Protein AF-A0A3C0T1I6-F1 (afdb_monomer_lite)

Sequence (121 aa):
MRKKDREYQHGGINLLQEIFERNFSDFVRVYEDDYADRYGKYRLERIQTIGEHFLACGNYLNGVVRIRCTNPECCHDCFRPFSCKGFYLCPSCSQKRTILMAEHLTEEVLLKLPHRQLKTT

Radius of gyration: 20.47 Å; chains: 1; bounding box: 43×37×60 Å

Structure (mmCIF, N/CA/C/O backbone):
data_AF-A0A3C0T1I6-F1
#
_entry.id   AF-A0A3C0T1I6-F1
#
loop_
_atom_site.group_PDB
_atom_site.id
_atom_site.type_symbol
_atom_site.label_atom_id
_atom_site.label_alt_id
_atom_site.label_comp_id
_atom_site.label_asym_id
_atom_site.label_entity_id
_atom_site.label_seq_id
_atom_site.pdbx_PDB_ins_code
_atom_site.Cartn_x
_atom_site.Cartn_y
_atom_site.Cartn_z
_atom_site.occupancy
_atom_site.B_iso_or_equiv
_atom_site.auth_seq_id
_atom_site.auth_comp_id
_atom_site.auth_asym_id
_atom_site.auth_atom_id
_atom_site.pdbx_PDB_model_num
ATOM 1 N N . MET A 1 1 ? 8.829 -16.508 -33.286 1.00 37.00 1 MET A N 1
ATOM 2 C CA . MET A 1 1 ? 8.046 -16.508 -32.027 1.00 37.00 1 MET A CA 1
ATOM 3 C C . MET A 1 1 ? 6.937 -15.470 -32.142 1.00 37.00 1 MET A C 1
ATOM 5 O O . MET A 1 1 ? 7.249 -14.306 -32.348 1.00 37.00 1 MET A O 1
ATOM 9 N N . ARG A 1 2 ? 5.660 -15.882 -32.093 1.00 35.59 2 ARG A N 1
ATOM 10 C CA . ARG A 1 2 ? 4.495 -14.979 -32.184 1.00 35.59 2 ARG A CA 1
ATOM 11 C C . ARG A 1 2 ? 4.548 -13.949 -31.047 1.00 35.59 2 ARG A C 1
ATOM 13 O O . ARG A 1 2 ? 4.380 -14.326 -29.888 1.00 35.59 2 ARG A O 1
ATOM 20 N N . LYS A 1 3 ? 4.779 -12.671 -31.368 1.00 45.03 3 LYS A N 1
ATOM 21 C CA . LYS A 1 3 ? 4.550 -11.560 -30.4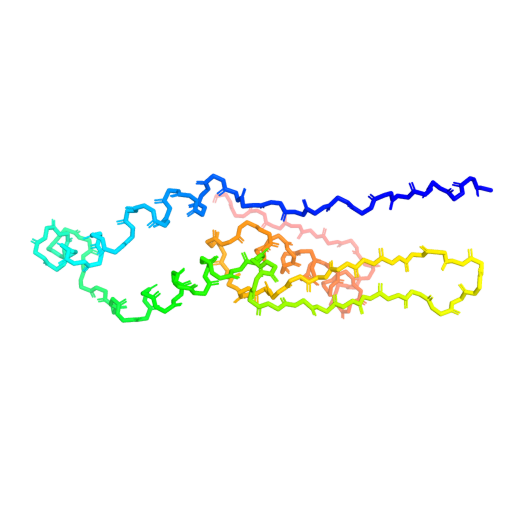36 1.00 45.03 3 LYS A CA 1
ATOM 22 C C . LYS A 1 3 ? 3.045 -11.514 -30.198 1.00 45.03 3 LYS A C 1
ATOM 24 O O . LYS A 1 3 ? 2.286 -11.135 -31.076 1.00 45.03 3 LYS A O 1
ATOM 29 N N . LYS A 1 4 ? 2.606 -12.046 -29.060 1.00 45.78 4 LYS A N 1
ATOM 30 C CA . LYS A 1 4 ? 1.220 -11.917 -28.620 1.00 45.78 4 LYS A CA 1
ATOM 31 C C . LYS A 1 4 ? 1.043 -10.432 -28.317 1.00 45.78 4 LYS A C 1
ATOM 33 O O . LYS A 1 4 ? 1.682 -9.955 -27.376 1.00 45.78 4 LYS A O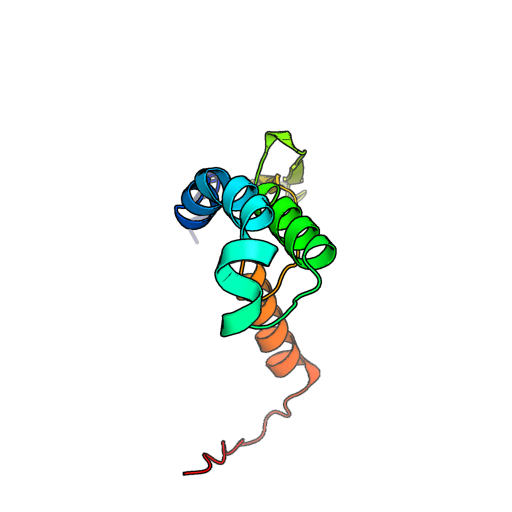 1
ATOM 38 N N . ASP A 1 5 ? 0.254 -9.727 -29.121 1.00 46.75 5 ASP A N 1
ATOM 39 C CA . ASP A 1 5 ? -0.244 -8.396 -28.784 1.00 46.75 5 ASP A CA 1
ATOM 40 C C . ASP A 1 5 ? -0.990 -8.532 -27.458 1.00 46.75 5 ASP A C 1
ATOM 42 O O . ASP A 1 5 ? -2.129 -8.991 -27.386 1.00 46.75 5 ASP A O 1
ATOM 46 N N . ARG A 1 6 ? -0.274 -8.292 -26.357 1.00 57.97 6 ARG A N 1
ATOM 47 C CA . ARG A 1 6 ? -0.858 -8.291 -25.024 1.00 57.97 6 ARG A CA 1
ATOM 48 C C . ARG A 1 6 ? -1.547 -6.954 -24.883 1.00 57.97 6 ARG A C 1
ATOM 50 O O . ARG A 1 6 ? -0.911 -5.970 -24.513 1.00 57.97 6 ARG A O 1
ATOM 57 N N . GLU A 1 7 ? -2.827 -6.950 -25.230 1.00 58.97 7 GLU A N 1
ATOM 58 C CA . GLU A 1 7 ? -3.738 -5.862 -24.920 1.00 58.97 7 GLU A CA 1
ATOM 59 C C . GLU A 1 7 ? -3.593 -5.505 -23.436 1.00 58.97 7 GLU A C 1
ATOM 61 O O . GLU A 1 7 ? -3.551 -6.371 -22.554 1.00 58.97 7 GLU A O 1
ATOM 66 N N . TYR A 1 8 ? -3.392 -4.219 -23.172 1.00 63.16 8 TYR A N 1
ATOM 67 C CA . TYR A 1 8 ? -3.120 -3.726 -21.835 1.00 63.16 8 TYR A CA 1
ATOM 68 C C . TYR A 1 8 ? -4.393 -3.826 -20.985 1.00 63.16 8 TYR A C 1
ATOM 70 O O . TYR A 1 8 ? -5.330 -3.047 -21.145 1.00 63.16 8 TYR A O 1
ATOM 78 N N . GLN A 1 9 ? -4.429 -4.794 -20.066 1.00 61.75 9 GLN A N 1
ATOM 79 C CA . GLN A 1 9 ? -5.492 -4.884 -19.070 1.00 61.75 9 GLN A CA 1
ATOM 80 C C . GLN A 1 9 ? -5.201 -3.934 -17.907 1.00 61.75 9 GLN A C 1
ATOM 82 O O . GLN A 1 9 ? -4.228 -4.095 -17.164 1.00 61.75 9 GLN A O 1
ATOM 87 N N . HIS A 1 10 ? -6.072 -2.942 -17.760 1.00 63.69 10 HIS A N 1
ATOM 88 C CA . HIS A 1 10 ? -6.086 -2.012 -16.642 1.00 63.69 10 HIS A CA 1
ATOM 89 C C . HIS A 1 10 ? -6.359 -2.797 -15.352 1.00 63.69 10 HIS A C 1
ATOM 91 O O . HIS A 1 10 ? -7.387 -3.462 -15.228 1.00 63.69 10 HIS A O 1
ATOM 97 N N . GLY A 1 11 ? -5.438 -2.736 -14.388 1.00 64.50 11 GLY A N 1
ATOM 98 C CA . GLY A 1 11 ? -5.704 -3.247 -13.042 1.00 64.50 11 GLY A CA 1
ATOM 99 C C . GLY A 1 11 ? -6.776 -2.385 -12.379 1.00 64.50 11 GLY A C 1
ATOM 100 O O . GLY A 1 11 ? -6.545 -1.191 -12.202 1.00 64.50 11 GLY A O 1
ATOM 101 N N . GLY A 1 12 ? -7.937 -2.969 -12.082 1.00 69.62 12 GLY A N 1
ATOM 102 C CA . GLY A 1 12 ? -9.050 -2.286 -11.421 1.00 69.62 12 GLY A CA 1
ATOM 103 C C . GLY A 1 12 ? -8.873 -2.166 -9.907 1.00 69.62 12 GLY A C 1
ATOM 104 O O . GLY A 1 12 ? -7.927 -2.708 -9.328 1.00 69.62 12 GLY A O 1
ATOM 105 N N . ILE A 1 13 ? -9.815 -1.461 -9.279 1.00 76.94 13 ILE A N 1
ATOM 106 C CA . ILE A 1 13 ? -9.965 -1.409 -7.820 1.00 76.94 13 ILE A CA 1
ATOM 107 C C . ILE A 1 13 ? -10.163 -2.839 -7.304 1.00 76.94 13 ILE A C 1
ATOM 109 O O . ILE A 1 13 ? -10.877 -3.635 -7.915 1.00 76.94 13 ILE A O 1
ATOM 113 N N . ASN A 1 14 ? -9.486 -3.190 -6.210 1.00 81.62 14 ASN A N 1
ATOM 114 C CA . ASN A 1 14 ? -9.654 -4.503 -5.586 1.00 81.62 14 ASN A CA 1
ATOM 115 C C . ASN A 1 14 ? -10.689 -4.458 -4.448 1.00 81.62 14 ASN A C 1
ATOM 117 O O . ASN A 1 14 ? -10.929 -3.412 -3.853 1.00 81.62 14 ASN A O 1
ATOM 121 N N . LEU A 1 15 ? -11.247 -5.620 -4.096 1.00 89.25 15 LEU A N 1
ATOM 122 C CA . LEU A 1 15 ? -12.248 -5.751 -3.027 1.00 89.25 15 LEU A CA 1
ATOM 123 C C . LEU A 1 15 ? -11.786 -5.152 -1.687 1.00 89.25 15 LEU A C 1
ATOM 125 O O . LEU A 1 15 ? -12.587 -4.588 -0.946 1.00 89.25 15 LEU A O 1
ATOM 129 N N . LEU A 1 16 ? -10.494 -5.260 -1.364 1.00 90.06 16 LEU A N 1
ATOM 130 C CA . LEU A 1 16 ? -9.959 -4.709 -0.121 1.00 90.06 16 LEU A CA 1
ATOM 131 C C . LEU A 1 16 ? -10.019 -3.178 -0.122 1.00 90.06 16 LEU A C 1
ATOM 133 O O . LEU A 1 16 ? -10.351 -2.599 0.905 1.00 90.06 16 LEU A O 1
ATOM 137 N N . GLN A 1 17 ? -9.742 -2.529 -1.255 1.00 90.50 17 GLN A N 1
ATOM 138 C CA . GLN A 1 17 ? -9.886 -1.080 -1.403 1.00 90.50 17 GLN A CA 1
ATOM 139 C C . GLN A 1 17 ? -11.342 -0.648 -1.236 1.00 90.50 17 GLN A C 1
ATOM 141 O O . GLN A 1 17 ? -11.578 0.313 -0.519 1.00 90.50 17 GLN A O 1
ATOM 146 N N . GLU A 1 18 ? -12.308 -1.386 -1.791 1.00 91.75 18 GLU A N 1
ATOM 147 C CA . GLU A 1 18 ? -13.735 -1.073 -1.607 1.00 91.75 18 GLU A CA 1
ATOM 148 C C . GLU A 1 18 ? -14.169 -1.172 -0.139 1.00 91.75 18 GLU A C 1
ATOM 150 O O . GLU A 1 18 ? -14.868 -0.298 0.374 1.00 91.75 18 GLU A O 1
ATOM 155 N N . ILE A 1 19 ? -13.751 -2.231 0.563 1.00 94.06 19 ILE A N 1
ATOM 156 C CA . ILE A 1 19 ? -14.041 -2.395 1.995 1.00 94.06 19 ILE A CA 1
ATOM 157 C C . ILE A 1 19 ? -13.395 -1.261 2.790 1.00 94.06 19 ILE A C 1
ATOM 159 O O . ILE A 1 19 ? -14.022 -0.693 3.684 1.00 94.06 19 ILE A O 1
ATOM 163 N N . PHE A 1 20 ? -12.150 -0.927 2.468 1.00 94.06 20 PHE A N 1
ATOM 164 C CA . PHE A 1 20 ? -11.403 0.104 3.170 1.00 94.06 20 PHE A CA 1
ATOM 165 C C . PHE A 1 20 ? -12.024 1.487 2.946 1.00 94.06 20 PHE A C 1
ATOM 167 O O . PHE A 1 20 ? -12.258 2.208 3.908 1.00 94.06 20 PHE A O 1
ATOM 174 N N . GLU A 1 21 ? -12.383 1.823 1.708 1.00 93.44 21 GLU A N 1
ATOM 175 C CA . GLU A 1 21 ? -13.016 3.096 1.347 1.00 93.44 21 GLU A CA 1
ATOM 176 C C . GLU A 1 21 ? -14.334 3.307 2.097 1.00 93.44 21 GLU A C 1
ATOM 178 O O . GLU A 1 21 ? -14.602 4.402 2.584 1.00 93.44 21 GLU A O 1
ATOM 183 N N . ARG A 1 22 ? -15.131 2.243 2.250 1.00 95.69 22 ARG A N 1
ATOM 184 C CA . ARG A 1 22 ? -16.439 2.314 2.914 1.00 95.69 22 ARG A CA 1
ATOM 185 C C . ARG A 1 22 ? -16.369 2.446 4.431 1.00 95.69 22 ARG A C 1
ATOM 187 O O . ARG A 1 22 ? -17.283 3.018 5.004 1.00 95.69 22 ARG A O 1
ATOM 194 N N . ASN A 1 23 ? -15.355 1.871 5.079 1.00 95.31 23 ASN A N 1
ATOM 195 C CA . ASN A 1 23 ? -15.375 1.675 6.536 1.00 95.31 23 ASN A CA 1
ATOM 196 C C . ASN A 1 23 ? -14.254 2.411 7.282 1.00 95.31 23 ASN A C 1
ATOM 198 O O . ASN A 1 23 ? -14.338 2.582 8.497 1.00 95.31 23 ASN A O 1
ATOM 202 N N . PHE A 1 24 ? -13.172 2.804 6.605 1.00 94.44 24 PHE A N 1
ATOM 203 C CA . PHE A 1 24 ? -11.957 3.241 7.294 1.00 94.44 24 PHE A CA 1
ATOM 204 C C . PHE A 1 24 ? -12.108 4.583 8.017 1.00 94.44 24 PHE A C 1
ATOM 206 O O . PHE A 1 24 ? -11.589 4.736 9.119 1.00 94.44 24 PHE A O 1
ATOM 213 N N . SER A 1 25 ? -12.838 5.537 7.438 1.00 93.31 25 SER A N 1
ATOM 214 C CA . SER A 1 25 ? -13.105 6.833 8.076 1.00 93.31 25 SER A CA 1
ATOM 215 C C . SER A 1 25 ? -13.876 6.673 9.387 1.00 93.31 25 SER A C 1
ATOM 217 O O . SER A 1 25 ? -13.498 7.252 10.406 1.00 93.31 25 SER A O 1
ATOM 219 N N . ASP A 1 26 ? -14.917 5.839 9.379 1.00 94.88 26 ASP A N 1
ATOM 220 C CA . ASP A 1 26 ? -15.697 5.526 10.573 1.00 94.88 26 ASP A CA 1
ATOM 221 C C . ASP A 1 26 ? -14.845 4.794 11.609 1.00 94.88 26 ASP A C 1
ATOM 223 O O . ASP A 1 26 ? -14.875 5.166 12.780 1.00 94.88 26 ASP A O 1
ATOM 227 N N . PHE A 1 27 ? -14.028 3.826 11.180 1.00 93.69 27 PHE A N 1
ATOM 228 C CA . PHE A 1 27 ? -13.082 3.130 12.052 1.00 93.69 27 PHE A CA 1
ATOM 229 C C . PHE A 1 27 ? -12.128 4.099 12.759 1.00 93.69 27 PHE A C 1
ATOM 231 O O . PHE A 1 27 ? -11.982 4.018 13.975 1.00 93.69 27 PHE A O 1
ATOM 238 N N . VAL A 1 28 ? -11.506 5.035 12.030 1.00 93.75 28 VAL A N 1
ATOM 239 C CA . VAL A 1 28 ? -10.590 6.026 12.622 1.00 93.75 28 VAL A CA 1
ATOM 240 C C . VAL A 1 28 ? -11.314 6.899 13.650 1.00 93.75 28 VAL A C 1
ATOM 242 O O . VAL A 1 28 ? -10.743 7.181 14.700 1.00 93.75 28 VAL A O 1
ATOM 245 N N . ARG A 1 29 ? -12.572 7.281 13.385 1.00 94.25 29 ARG A N 1
ATOM 246 C CA . ARG A 1 29 ? -13.374 8.108 14.299 1.00 94.25 29 ARG A CA 1
ATOM 247 C C . ARG A 1 29 ? -13.673 7.407 15.623 1.00 94.25 29 ARG A C 1
ATOM 249 O O . ARG A 1 29 ? -13.633 8.065 16.652 1.00 94.25 29 ARG A O 1
ATOM 256 N N . VAL A 1 30 ? -14.004 6.117 15.592 1.00 95.62 30 VAL A N 1
ATOM 257 C CA . VAL A 1 30 ? -14.451 5.380 16.792 1.00 95.62 30 VAL A CA 1
ATOM 258 C C . VAL A 1 30 ? -13.329 4.608 17.492 1.00 95.62 30 VAL A C 1
ATOM 260 O O . VAL A 1 30 ? -13.540 4.064 18.570 1.00 95.62 30 VAL A O 1
ATOM 263 N N . TYR A 1 31 ? -12.132 4.526 16.897 1.00 95.38 31 TYR A N 1
ATOM 264 C CA . TYR A 1 31 ? -11.060 3.661 17.396 1.00 95.38 31 TYR A CA 1
ATOM 265 C C . TYR A 1 31 ? -10.678 3.940 18.855 1.00 95.38 31 TYR A C 1
ATOM 267 O O . TYR A 1 31 ? -10.481 3.002 19.631 1.00 95.38 31 TYR A O 1
ATOM 275 N N . GLU A 1 32 ? -10.535 5.217 19.218 1.00 93.19 32 GLU A N 1
ATOM 276 C CA . GLU A 1 32 ? -10.085 5.595 20.560 1.00 93.19 32 GLU A CA 1
ATOM 277 C C . GLU A 1 32 ? -11.079 5.179 21.646 1.00 93.19 32 GLU A C 1
ATOM 279 O O . GLU A 1 32 ? -10.645 4.688 22.686 1.00 93.19 32 GLU A O 1
ATOM 284 N N . ASP A 1 33 ? -12.377 5.299 21.373 1.00 94.81 33 ASP A N 1
ATOM 285 C CA . ASP A 1 33 ? -13.437 5.000 22.337 1.00 94.81 33 ASP A CA 1
ATOM 286 C C . ASP A 1 33 ? -13.741 3.495 22.410 1.00 94.81 33 ASP A C 1
ATOM 288 O O . ASP A 1 33 ? -13.873 2.931 23.496 1.00 94.81 33 ASP A O 1
ATOM 292 N N . ASP A 1 34 ? -13.803 2.820 21.258 1.00 95.25 34 ASP A N 1
ATOM 293 C CA . ASP A 1 34 ? -14.335 1.454 21.175 1.00 95.25 34 ASP A CA 1
ATOM 294 C C . ASP A 1 34 ? -13.245 0.364 21.203 1.00 95.25 34 ASP A C 1
ATOM 296 O O . ASP A 1 34 ? -13.519 -0.794 21.538 1.00 95.25 34 ASP A O 1
ATOM 300 N N . TYR A 1 35 ? -12.001 0.691 20.823 1.00 94.94 35 TYR A N 1
ATOM 301 C CA . TYR A 1 35 ? -10.965 -0.315 20.536 1.00 94.94 35 TYR A CA 1
ATOM 302 C C . TYR A 1 35 ? -9.644 -0.101 21.281 1.00 94.94 35 TYR A C 1
ATOM 304 O O . TYR A 1 35 ? -8.925 -1.081 21.521 1.00 94.94 35 TYR A O 1
ATOM 312 N N . ALA A 1 36 ? -9.301 1.130 21.666 1.00 95.31 36 ALA A N 1
ATOM 313 C CA . ALA A 1 36 ? -7.988 1.433 22.237 1.00 95.31 36 ALA A CA 1
ATOM 314 C C . ALA A 1 36 ? -7.703 0.703 23.558 1.00 95.31 36 ALA A C 1
ATOM 316 O O . ALA A 1 36 ? -6.559 0.307 23.790 1.00 95.31 36 ALA A O 1
ATOM 317 N N . ASP A 1 37 ? -8.721 0.459 24.384 1.00 95.94 37 ASP A N 1
ATOM 318 C CA . ASP A 1 37 ? -8.563 -0.265 25.652 1.00 95.94 37 ASP A CA 1
ATOM 319 C C . ASP A 1 37 ? -8.224 -1.747 25.446 1.00 95.94 37 ASP A C 1
ATOM 321 O O . ASP A 1 37 ? -7.486 -2.341 26.233 1.00 95.94 37 ASP A O 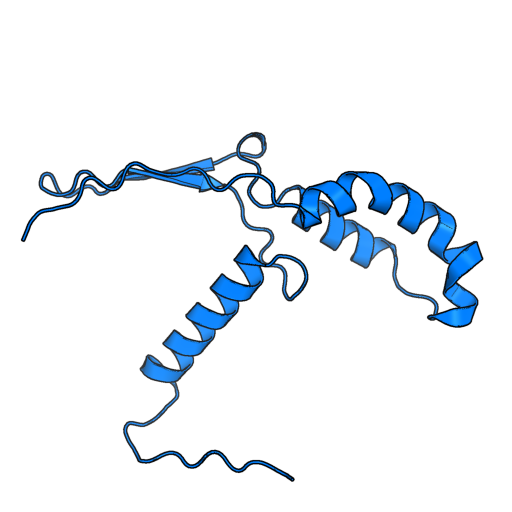1
ATOM 325 N N . ARG A 1 38 ? -8.720 -2.354 24.360 1.00 96.62 38 ARG A N 1
ATOM 326 C CA . ARG A 1 38 ? -8.512 -3.779 24.062 1.00 96.62 38 ARG A CA 1
ATOM 327 C C . ARG A 1 38 ? -7.274 -4.039 23.207 1.00 96.62 38 ARG A C 1
ATOM 329 O O . ARG A 1 38 ? -6.589 -5.037 23.421 1.00 96.62 38 ARG A O 1
ATOM 336 N N . TYR A 1 39 ? -7.017 -3.187 22.218 1.00 93.88 39 TYR A N 1
ATOM 337 C CA . TYR A 1 39 ? -5.973 -3.395 21.205 1.00 93.88 39 TYR A CA 1
ATOM 338 C C . TYR A 1 39 ? -4.766 -2.464 21.378 1.00 93.88 39 TYR A C 1
ATOM 340 O O . TYR A 1 39 ? -3.727 -2.665 20.747 1.00 93.88 39 TYR A O 1
ATOM 348 N N . GLY A 1 40 ? -4.870 -1.488 22.278 1.00 95.00 40 GLY A N 1
ATOM 349 C CA . GLY A 1 40 ? -3.835 -0.509 22.568 1.00 95.00 40 GLY A CA 1
ATOM 350 C C . GLY A 1 40 ? -4.018 0.801 21.805 1.00 95.00 40 GLY A C 1
ATOM 351 O O . GLY A 1 40 ? -4.657 0.883 20.751 1.00 95.00 40 GLY A O 1
ATOM 352 N N . LYS A 1 41 ? -3.401 1.852 22.349 1.00 92.88 41 LYS A N 1
ATOM 353 C CA . LYS A 1 41 ? -3.373 3.189 21.752 1.00 92.88 41 LYS A CA 1
ATOM 354 C C . LYS A 1 41 ? -2.341 3.233 20.629 1.00 92.88 41 LYS A C 1
ATOM 356 O O . LYS A 1 41 ? -1.138 3.333 20.874 1.00 92.88 41 LYS A O 1
ATOM 361 N N . TYR A 1 42 ? -2.811 3.144 19.389 1.00 91.12 42 TYR A N 1
ATOM 362 C CA . TYR A 1 42 ? -1.969 3.326 18.212 1.00 91.12 42 TYR A CA 1
ATOM 363 C C . TYR A 1 42 ? -1.871 4.797 17.806 1.00 91.12 42 TYR A C 1
ATOM 365 O O . TYR A 1 42 ? -2.728 5.616 18.118 1.00 91.12 42 TYR A O 1
ATOM 373 N N . ARG A 1 43 ? -0.826 5.127 17.039 1.00 92.38 43 ARG A N 1
ATOM 374 C CA . ARG A 1 43 ? -0.726 6.423 16.356 1.00 92.38 43 ARG A CA 1
ATOM 375 C C . ARG A 1 43 ? -1.654 6.436 15.140 1.00 92.38 43 ARG A C 1
ATOM 377 O O . ARG A 1 43 ? -1.217 6.093 14.040 1.00 92.38 43 ARG A O 1
ATOM 384 N N . LEU A 1 44 ? -2.918 6.805 15.357 1.00 90.94 44 LEU A N 1
ATOM 385 C CA . LEU A 1 44 ? -3.964 6.805 14.328 1.00 90.94 44 LEU A CA 1
ATOM 386 C C . LEU A 1 44 ? -3.631 7.691 13.131 1.00 90.94 44 LEU A C 1
ATOM 388 O O . LEU A 1 44 ? -3.837 7.253 12.009 1.00 90.94 44 LEU A O 1
ATOM 392 N N . GLU A 1 45 ? -3.021 8.856 13.344 1.00 91.75 45 GLU A N 1
ATOM 393 C CA . GLU A 1 45 ? -2.590 9.757 12.264 1.00 91.75 45 GLU A CA 1
ATOM 394 C C . GLU A 1 45 ? -1.686 9.043 11.242 1.00 91.75 45 GLU A C 1
ATOM 396 O O . GLU A 1 45 ? -1.931 9.083 10.038 1.00 91.75 45 GLU A O 1
ATOM 401 N N . ARG A 1 46 ? -0.711 8.252 11.707 1.00 92.00 46 ARG A N 1
ATOM 402 C CA . ARG A 1 46 ? 0.138 7.449 10.815 1.00 92.00 46 ARG A CA 1
ATOM 403 C C . ARG A 1 46 ? -0.644 6.351 10.087 1.00 92.00 46 ARG A C 1
ATOM 405 O O . ARG A 1 46 ? -0.353 6.070 8.924 1.00 92.00 46 ARG A O 1
ATOM 412 N N . ILE A 1 47 ? -1.575 5.688 10.772 1.00 91.62 47 ILE A N 1
ATOM 413 C CA . ILE A 1 47 ? -2.405 4.628 10.178 1.00 91.62 47 ILE A CA 1
ATOM 414 C C . ILE A 1 47 ? -3.313 5.226 9.102 1.00 91.62 47 ILE A C 1
ATOM 416 O O . ILE A 1 47 ? -3.412 4.661 8.013 1.00 91.62 47 ILE A O 1
ATOM 420 N N . GLN A 1 48 ? -3.898 6.391 9.378 1.00 93.31 48 GLN A N 1
ATOM 421 C CA . GLN A 1 48 ? -4.738 7.139 8.460 1.00 93.31 48 GLN A CA 1
ATOM 422 C C . GLN A 1 48 ? -3.984 7.491 7.179 1.00 93.31 48 GLN A C 1
ATOM 424 O O . GLN A 1 48 ? -4.418 7.094 6.100 1.00 93.31 48 GLN A O 1
ATOM 429 N N . THR A 1 49 ? -2.800 8.096 7.293 1.00 93.12 49 THR A N 1
ATOM 430 C CA . THR A 1 49 ? -1.951 8.429 6.138 1.00 93.12 49 THR A CA 1
ATOM 431 C C . THR A 1 49 ? -1.627 7.198 5.284 1.00 93.12 49 THR A C 1
ATOM 433 O O . THR A 1 49 ? -1.693 7.235 4.055 1.00 93.12 49 THR A O 1
ATOM 436 N N . ILE A 1 50 ? -1.305 6.059 5.910 1.00 92.25 50 ILE A N 1
ATOM 437 C CA . ILE A 1 50 ? -1.048 4.804 5.179 1.00 92.25 50 ILE A CA 1
ATOM 438 C C . ILE A 1 50 ? -2.315 4.310 4.466 1.00 92.25 50 ILE A C 1
ATOM 440 O O . ILE A 1 50 ? -2.230 3.844 3.326 1.00 92.25 50 ILE A O 1
ATOM 444 N N . GLY A 1 51 ? -3.471 4.413 5.121 1.00 92.38 51 GLY A N 1
ATOM 445 C CA . GLY A 1 51 ? -4.770 4.062 4.557 1.00 92.38 51 GLY A CA 1
ATOM 446 C C . GLY A 1 51 ? -5.138 4.915 3.342 1.00 92.38 51 GLY A C 1
ATOM 447 O O . GLY A 1 51 ? -5.495 4.378 2.296 1.00 92.38 51 GLY A O 1
ATOM 448 N N . GLU A 1 52 ? -4.950 6.228 3.430 1.00 92.19 52 GLU A N 1
ATOM 449 C CA . GLU A 1 52 ? -5.174 7.170 2.327 1.00 92.19 52 GLU A CA 1
ATOM 450 C C . GLU A 1 52 ? -4.256 6.872 1.132 1.00 92.19 52 GLU A C 1
ATOM 452 O O . GLU A 1 52 ? -4.710 6.801 -0.013 1.00 92.19 52 GLU A O 1
ATOM 457 N N . HIS A 1 53 ? -2.973 6.585 1.378 1.00 92.38 53 HIS A N 1
ATOM 458 C CA . HIS A 1 53 ? -2.064 6.144 0.318 1.00 92.38 53 HIS A CA 1
ATOM 459 C C . HIS A 1 53 ? -2.501 4.823 -0.323 1.00 92.38 53 HIS A C 1
ATOM 461 O O . HIS A 1 53 ? -2.337 4.642 -1.532 1.00 92.38 53 HIS A O 1
ATOM 467 N N . PHE A 1 54 ? -3.033 3.885 0.462 1.00 92.62 54 PHE A N 1
ATOM 468 C CA . PHE A 1 54 ? -3.558 2.624 -0.056 1.00 92.62 54 PHE A CA 1
ATOM 469 C C . PHE A 1 54 ? -4.790 2.832 -0.949 1.00 92.62 54 PHE A C 1
ATOM 471 O O . PHE A 1 54 ? -4.846 2.236 -2.029 1.00 92.62 54 PHE A O 1
ATOM 478 N N . LEU A 1 55 ? -5.716 3.711 -0.556 1.00 91.75 55 LEU A N 1
ATOM 479 C CA . LEU A 1 55 ? -6.881 4.084 -1.367 1.00 91.75 55 LEU A CA 1
ATOM 480 C C . LEU A 1 55 ? -6.480 4.798 -2.665 1.00 91.75 55 LEU A C 1
ATOM 482 O O . LEU A 1 55 ? -7.042 4.533 -3.724 1.00 91.75 55 LEU A O 1
ATOM 486 N N . ALA A 1 56 ? -5.445 5.638 -2.620 1.00 90.75 56 ALA A N 1
ATOM 487 C CA . ALA A 1 56 ? -4.919 6.306 -3.809 1.00 90.75 56 ALA A CA 1
ATOM 488 C C . ALA A 1 56 ? -4.139 5.368 -4.756 1.00 90.75 56 ALA A C 1
ATOM 490 O O . ALA A 1 56 ? -3.901 5.717 -5.916 1.00 90.75 56 ALA A O 1
ATOM 491 N N . CYS A 1 57 ? -3.711 4.193 -4.282 1.00 91.25 57 CYS A N 1
ATOM 492 C CA . CYS A 1 57 ? -2.885 3.261 -5.043 1.00 91.25 57 CYS A CA 1
ATOM 493 C C . CYS A 1 57 ? -3.649 2.668 -6.229 1.00 91.25 57 CYS A C 1
ATOM 495 O O . CYS A 1 57 ? -4.716 2.085 -6.064 1.00 91.25 57 CYS A O 1
ATOM 497 N N . GLY A 1 58 ? -3.058 2.713 -7.422 1.00 88.69 58 GLY A N 1
ATOM 498 C CA . GLY A 1 58 ? -3.683 2.123 -8.605 1.00 88.69 58 GLY A CA 1
ATOM 499 C C . GLY A 1 58 ? -4.817 2.955 -9.210 1.00 88.69 58 GLY A C 1
ATOM 500 O O . GLY A 1 58 ? -5.351 2.561 -10.241 1.00 88.69 58 GLY A O 1
ATOM 501 N N . ASN A 1 59 ? -5.158 4.108 -8.626 1.00 88.06 59 ASN A N 1
ATOM 502 C CA . ASN A 1 59 ? -6.179 4.998 -9.164 1.00 88.06 59 ASN A CA 1
ATOM 503 C C . ASN A 1 59 ? -5.615 5.815 -10.342 1.00 88.06 59 ASN A C 1
ATOM 505 O O . ASN A 1 59 ? -4.690 6.609 -10.176 1.00 88.06 59 ASN A O 1
ATOM 509 N N . TYR A 1 60 ? -6.190 5.629 -11.532 1.00 87.25 60 TYR A N 1
ATOM 510 C CA . TYR A 1 60 ? -5.765 6.301 -12.767 1.00 87.25 60 TYR A CA 1
ATOM 511 C C . TYR A 1 60 ? -6.120 7.794 -12.778 1.00 87.25 60 TYR A C 1
ATOM 513 O O . TYR A 1 60 ? -5.464 8.566 -13.477 1.00 87.25 60 TYR A O 1
ATOM 521 N N . LEU A 1 61 ? -7.112 8.218 -11.987 1.00 87.81 61 LEU A N 1
ATOM 522 C CA . LEU A 1 61 ? -7.504 9.625 -11.864 1.00 87.81 61 LEU A CA 1
ATOM 523 C C . LEU A 1 61 ? -6.459 10.452 -11.107 1.00 87.81 61 LEU A C 1
ATOM 525 O O . LEU A 1 61 ? -6.333 11.647 -11.347 1.00 87.81 61 LEU A O 1
ATOM 529 N N . ASN A 1 62 ? -5.656 9.808 -10.257 1.00 87.62 62 ASN A N 1
ATOM 530 C CA . ASN A 1 62 ? -4.582 10.461 -9.504 1.00 87.62 62 ASN A CA 1
ATOM 531 C C . ASN A 1 62 ? -3.309 10.679 -10.338 1.00 87.62 62 ASN A C 1
ATOM 533 O O . ASN A 1 62 ? -2.293 11.132 -9.814 1.00 87.62 62 ASN A O 1
ATOM 537 N N . GLY A 1 63 ? -3.351 10.351 -11.631 1.00 88.06 63 GLY A N 1
ATOM 538 C CA . GLY A 1 63 ? -2.243 10.492 -12.563 1.00 88.06 63 GLY A CA 1
ATOM 539 C C . GLY A 1 63 ? -1.611 9.158 -12.946 1.00 88.06 63 GLY A C 1
ATOM 540 O O . GLY A 1 63 ? -1.627 8.168 -12.209 1.00 88.06 63 GLY A O 1
ATOM 541 N N . VAL A 1 64 ? -1.047 9.143 -14.151 1.00 91.38 64 VAL A N 1
ATOM 542 C CA . VAL A 1 64 ? -0.460 7.956 -14.767 1.00 91.38 64 VAL A CA 1
ATOM 543 C C . VAL A 1 64 ? 0.805 8.312 -15.526 1.00 91.38 64 VAL A C 1
ATOM 545 O O . VAL A 1 64 ? 0.923 9.385 -16.114 1.00 91.38 64 VAL A O 1
ATOM 548 N N . VAL A 1 65 ? 1.735 7.365 -15.564 1.00 91.94 65 VAL A N 1
ATOM 549 C CA . VAL A 1 65 ? 2.870 7.400 -16.482 1.00 91.94 65 VAL A CA 1
ATOM 550 C C . VAL A 1 65 ? 2.561 6.487 -17.654 1.00 91.94 65 VAL A C 1
ATOM 552 O O . VAL A 1 65 ? 2.186 5.328 -17.472 1.00 91.94 65 VAL A O 1
ATOM 555 N N . ARG A 1 66 ? 2.741 6.997 -18.869 1.00 91.75 66 ARG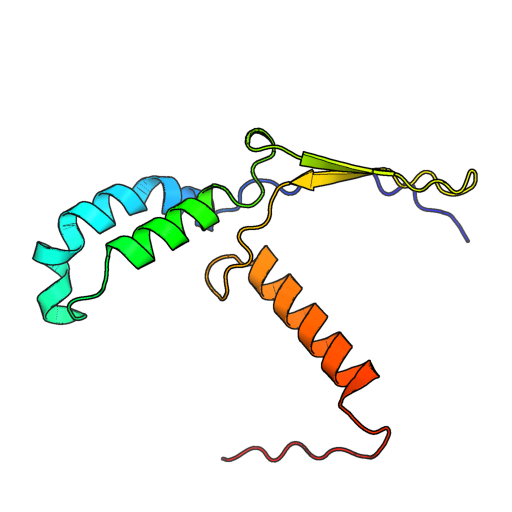 A N 1
ATOM 556 C CA . ARG A 1 66 ? 2.727 6.178 -20.077 1.00 91.75 66 ARG A CA 1
ATOM 557 C C . ARG A 1 66 ? 4.131 5.659 -20.352 1.00 91.75 66 ARG A C 1
ATOM 559 O O . ARG A 1 66 ? 5.071 6.441 -20.462 1.00 91.75 66 ARG A O 1
ATOM 566 N N . ILE A 1 67 ? 4.258 4.350 -20.505 1.00 91.50 67 ILE A N 1
ATOM 567 C CA . ILE A 1 67 ? 5.510 3.673 -20.825 1.00 91.50 67 ILE A CA 1
ATOM 568 C C . ILE A 1 67 ? 5.347 3.055 -22.207 1.00 91.50 67 ILE A C 1
ATOM 570 O O . ILE A 1 67 ? 4.550 2.136 -22.393 1.00 91.50 67 ILE A O 1
ATOM 574 N N . ARG A 1 68 ? 6.124 3.555 -23.166 1.00 91.06 68 ARG A N 1
ATOM 575 C CA . ARG A 1 68 ? 6.136 3.084 -24.550 1.00 91.06 68 ARG A CA 1
ATOM 576 C C . ARG A 1 68 ? 7.534 2.608 -24.918 1.00 91.06 68 ARG A C 1
ATOM 578 O O . ARG A 1 68 ? 8.511 3.315 -24.680 1.00 91.06 68 ARG A O 1
ATOM 585 N N . CYS A 1 69 ? 7.626 1.422 -25.512 1.00 91.69 69 CYS A N 1
ATOM 586 C CA . CYS A 1 69 ? 8.879 0.941 -26.078 1.00 91.69 69 CYS A CA 1
ATOM 587 C C . CYS A 1 69 ? 9.238 1.754 -27.331 1.00 91.69 69 CYS A C 1
ATOM 589 O O . CYS A 1 69 ? 8.383 2.007 -28.175 1.00 91.69 69 CYS A O 1
ATOM 591 N N . THR A 1 70 ? 10.499 2.167 -27.450 1.00 91.38 70 THR A N 1
ATOM 592 C CA . THR A 1 70 ? 11.002 2.941 -28.598 1.00 91.38 70 THR A CA 1
ATOM 593 C C . THR A 1 70 ? 11.448 2.067 -29.768 1.00 91.38 70 THR A C 1
ATOM 595 O O . THR A 1 70 ? 11.659 2.580 -30.862 1.00 91.38 70 THR A O 1
ATOM 598 N N . ASN A 1 71 ? 11.603 0.756 -29.557 1.00 93.25 71 ASN A N 1
ATOM 599 C CA . ASN A 1 71 ? 11.977 -0.176 -30.614 1.00 93.25 71 ASN A CA 1
ATOM 600 C C . ASN A 1 71 ? 10.822 -0.296 -31.634 1.00 93.25 71 ASN A C 1
ATOM 602 O O . ASN A 1 71 ? 9.738 -0.713 -31.226 1.00 93.25 71 ASN A O 1
ATOM 606 N N . PRO A 1 72 ? 11.038 -0.010 -32.935 1.00 85.06 72 PRO A N 1
ATOM 607 C CA . PRO A 1 72 ? 9.997 -0.079 -33.969 1.00 85.06 72 PRO A CA 1
ATOM 608 C C . PRO A 1 72 ? 9.320 -1.449 -34.075 1.00 85.06 72 PRO A C 1
ATOM 610 O O . PRO A 1 72 ? 8.136 -1.547 -34.373 1.00 85.06 72 PRO A O 1
ATOM 613 N N . GLU A 1 73 ? 10.063 -2.512 -33.766 1.00 90.75 73 GLU A N 1
ATOM 614 C CA . GLU A 1 73 ? 9.56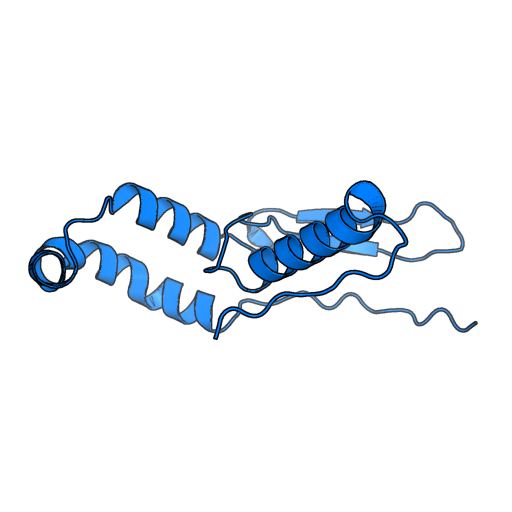6 -3.886 -33.777 1.00 90.75 73 GLU A CA 1
ATOM 615 C C . GLU A 1 73 ? 8.726 -4.221 -32.530 1.00 90.75 73 GLU A C 1
ATOM 617 O O . GLU A 1 73 ? 8.112 -5.287 -32.450 1.00 90.75 73 GLU A O 1
ATOM 622 N N . CYS A 1 74 ? 8.739 -3.374 -31.499 1.00 83.56 74 CYS A N 1
ATOM 623 C CA . CYS A 1 74 ? 8.086 -3.612 -30.217 1.00 83.56 74 CYS A CA 1
ATOM 624 C C . CYS A 1 74 ? 6.956 -2.604 -29.990 1.00 83.56 74 CYS A C 1
ATOM 626 O O . CYS A 1 74 ? 7.179 -1.478 -29.560 1.00 83.56 74 CYS A O 1
ATOM 628 N N . CYS A 1 75 ? 5.714 -3.038 -30.178 1.00 81.50 75 CYS A N 1
ATOM 629 C CA . CYS A 1 75 ? 4.535 -2.200 -29.953 1.00 81.50 75 CYS A CA 1
ATOM 630 C C . CYS A 1 75 ? 4.060 -2.192 -28.487 1.00 81.50 75 CYS A C 1
ATOM 632 O O . CYS A 1 75 ? 2.869 -2.044 -28.224 1.00 81.50 75 CYS A O 1
ATOM 634 N N . HIS A 1 76 ? 4.955 -2.385 -27.510 1.00 86.44 76 HIS A N 1
ATOM 635 C CA . HIS A 1 76 ? 4.545 -2.385 -26.106 1.00 86.44 76 HIS A CA 1
ATOM 636 C C . HIS A 1 76 ? 4.265 -0.958 -25.619 1.00 86.44 76 HIS A C 1
ATOM 638 O O . HIS A 1 76 ? 5.163 -0.114 -25.588 1.00 86.44 76 HIS A O 1
ATOM 644 N N . ASP A 1 77 ? 3.021 -0.713 -25.216 1.00 89.62 77 ASP A N 1
ATOM 645 C CA . ASP A 1 77 ? 2.530 0.554 -24.676 1.00 89.62 77 ASP A CA 1
ATOM 646 C C . ASP A 1 77 ? 1.664 0.226 -23.456 1.00 89.62 77 ASP A C 1
ATOM 648 O O . ASP A 1 77 ? 0.759 -0.608 -23.532 1.00 89.62 77 ASP A O 1
ATOM 652 N N . CYS A 1 78 ? 1.976 0.813 -22.305 1.00 87.69 78 CYS A N 1
ATOM 653 C CA . CYS A 1 78 ? 1.202 0.597 -21.093 1.00 87.69 78 CYS A CA 1
ATOM 654 C C . CYS A 1 78 ? 1.110 1.865 -20.254 1.00 87.69 78 CYS A C 1
ATOM 656 O O . CYS A 1 78 ? 2.047 2.661 -20.179 1.00 87.69 78 CYS A O 1
ATOM 658 N N . PHE A 1 79 ? -0.018 2.026 -19.573 1.00 88.75 79 PHE A N 1
ATOM 659 C CA . PHE A 1 79 ? -0.160 3.038 -18.538 1.00 88.75 79 PHE A CA 1
ATOM 660 C C . PHE A 1 79 ? 0.217 2.441 -17.186 1.00 88.75 79 PHE A C 1
ATOM 662 O O . PHE A 1 79 ? 0.038 1.248 -16.928 1.00 88.75 79 PHE A O 1
ATOM 669 N N . ARG A 1 80 ? 0.772 3.250 -16.295 1.00 87.81 80 ARG A N 1
ATOM 670 C CA . ARG A 1 80 ? 1.051 2.838 -14.924 1.00 87.81 80 ARG A CA 1
ATOM 671 C C . ARG A 1 80 ? 0.592 3.920 -13.954 1.00 87.81 80 ARG A C 1
ATOM 673 O O . ARG A 1 80 ? 1.140 5.020 -14.000 1.00 87.81 80 ARG A O 1
ATOM 680 N N . PRO A 1 81 ? -0.399 3.621 -13.096 1.00 90.31 81 PRO A N 1
ATOM 681 C CA . PRO A 1 81 ? -0.802 4.528 -12.031 1.00 90.31 81 PRO A CA 1
ATOM 682 C C . PRO A 1 81 ? 0.244 4.558 -10.912 1.00 90.31 81 PRO A C 1
ATOM 684 O O . PRO A 1 81 ? 1.151 3.717 -10.846 1.00 90.31 81 PRO A O 1
ATOM 687 N N . PHE A 1 82 ? 0.090 5.516 -10.001 1.00 88.88 82 PHE A N 1
ATOM 688 C CA . PHE A 1 82 ? 0.920 5.603 -8.805 1.00 88.88 82 PHE A CA 1
ATOM 689 C C . PHE A 1 82 ? 0.761 4.379 -7.892 1.00 88.88 82 PHE A C 1
ATOM 691 O O . PHE A 1 82 ? -0.317 3.804 -7.732 1.00 88.88 82 PHE A O 1
ATOM 698 N N . SER A 1 83 ? 1.872 3.995 -7.263 1.00 89.62 83 SER A N 1
ATOM 699 C CA . SER A 1 83 ? 1.935 2.916 -6.277 1.00 89.62 83 SER A CA 1
ATOM 700 C C . SER A 1 83 ? 2.109 3.494 -4.877 1.00 89.62 83 SER A C 1
ATOM 702 O O . SER A 1 83 ? 3.002 4.322 -4.690 1.00 89.62 83 SER A O 1
ATOM 704 N N . CYS A 1 84 ? 1.380 2.990 -3.879 1.00 91.12 84 CYS A N 1
ATOM 705 C CA . CYS A 1 84 ? 1.549 3.426 -2.487 1.00 91.12 84 CYS A CA 1
ATOM 706 C C . CYS A 1 84 ? 2.898 3.030 -1.872 1.00 91.12 84 CYS A C 1
ATOM 708 O O . CYS A 1 84 ? 3.270 3.556 -0.830 1.00 91.12 84 CYS A O 1
ATOM 710 N N . LYS A 1 85 ? 3.625 2.076 -2.481 1.00 88.50 85 LYS A N 1
ATOM 711 C CA . LYS A 1 85 ? 4.896 1.511 -1.973 1.00 88.50 85 LYS A CA 1
ATOM 712 C C . LYS A 1 85 ? 4.792 0.898 -0.561 1.00 88.50 85 LYS A C 1
ATOM 714 O O . LYS A 1 85 ? 5.821 0.549 0.029 1.00 88.50 85 LYS A O 1
ATOM 719 N N . GLY A 1 86 ? 3.567 0.738 -0.057 1.00 84.88 86 GLY A N 1
ATOM 720 C CA . GLY A 1 86 ? 3.252 0.168 1.245 1.00 84.88 86 GLY A CA 1
ATOM 721 C C . GLY A 1 86 ? 3.565 -1.323 1.321 1.00 84.88 86 GLY A C 1
ATOM 722 O O . GLY A 1 86 ? 3.701 -2.005 0.301 1.00 84.88 86 GLY A O 1
ATOM 723 N N . PHE A 1 87 ? 3.689 -1.817 2.548 1.00 82.56 87 PHE A N 1
ATOM 724 C CA . PHE A 1 87 ? 4.007 -3.207 2.849 1.00 82.56 87 PHE A CA 1
ATOM 725 C C . PHE A 1 87 ? 2.810 -3.886 3.520 1.00 82.56 87 PHE A C 1
ATOM 727 O O . PHE A 1 87 ? 2.124 -3.249 4.318 1.00 82.56 87 PHE A O 1
ATOM 734 N N . TYR A 1 88 ? 2.555 -5.150 3.172 1.00 84.81 88 TYR A N 1
ATOM 735 C CA . TYR A 1 88 ? 1.458 -6.007 3.649 1.00 84.81 88 TYR A CA 1
ATOM 736 C C . TYR A 1 88 ? 0.020 -5.581 3.319 1.00 84.81 88 TYR A C 1
ATOM 738 O O . TYR A 1 88 ? -0.747 -6.428 2.876 1.00 84.81 88 TYR A O 1
ATOM 746 N N . LEU A 1 89 ? -0.359 -4.308 3.483 1.00 88.25 89 LEU A N 1
ATOM 747 C CA . LEU A 1 89 ? -1.746 -3.867 3.271 1.00 88.25 89 LEU A CA 1
ATOM 748 C C . LEU A 1 89 ? -2.161 -3.918 1.795 1.00 88.25 89 LEU A C 1
ATOM 750 O O . LEU A 1 89 ? -3.221 -4.427 1.460 1.00 88.25 89 LEU A O 1
ATOM 754 N N . CYS A 1 90 ? -1.322 -3.386 0.903 1.00 90.56 90 CYS A N 1
ATOM 755 C CA . CYS A 1 90 ? -1.597 -3.377 -0.531 1.00 90.56 90 CYS A CA 1
ATOM 756 C C . CYS A 1 90 ? -1.076 -4.669 -1.176 1.00 90.56 90 CYS A C 1
ATOM 758 O O . CYS A 1 90 ? 0.150 -4.819 -1.266 1.00 90.56 90 CYS A O 1
ATOM 760 N N . PRO A 1 91 ? -1.943 -5.558 -1.703 1.00 88.06 91 PRO A N 1
ATOM 761 C CA . PRO A 1 91 ? -1.501 -6.831 -2.271 1.00 88.06 91 PRO A CA 1
ATOM 762 C C . PRO A 1 91 ? -0.518 -6.634 -3.430 1.00 88.06 91 PRO A C 1
ATOM 764 O O . PRO A 1 91 ? 0.554 -7.235 -3.449 1.00 88.06 91 PRO A O 1
ATOM 767 N N . SER A 1 92 ? -0.823 -5.706 -4.341 1.00 87.12 92 SER A N 1
ATOM 768 C CA . SER A 1 92 ? -0.007 -5.430 -5.528 1.00 87.12 92 SER A CA 1
ATOM 769 C C . SER A 1 92 ? 1.373 -4.864 -5.180 1.00 87.12 92 SER A C 1
ATOM 771 O O . SER A 1 92 ? 2.388 -5.306 -5.721 1.00 87.12 92 SER A O 1
ATOM 773 N N . CYS A 1 93 ? 1.440 -3.886 -4.268 1.00 90.75 93 CYS A N 1
ATOM 774 C CA . CYS A 1 93 ? 2.719 -3.292 -3.867 1.00 90.75 93 CYS A CA 1
ATOM 775 C C . CYS A 1 93 ? 3.551 -4.252 -3.014 1.00 90.75 93 CYS A C 1
ATOM 777 O O . CYS A 1 93 ? 4.768 -4.319 -3.196 1.00 90.75 93 CYS A O 1
ATOM 779 N N . SER A 1 94 ? 2.904 -5.016 -2.128 1.00 90.94 94 SER A N 1
ATOM 780 C CA . SER A 1 94 ? 3.577 -6.027 -1.315 1.00 90.94 94 SER A CA 1
ATOM 781 C C . SER A 1 94 ? 4.166 -7.122 -2.202 1.00 90.94 94 SER A C 1
ATOM 783 O O . SER A 1 94 ? 5.352 -7.417 -2.089 1.00 90.94 94 SER A O 1
ATOM 785 N N . GLN A 1 95 ? 3.392 -7.642 -3.161 1.00 90.12 95 GLN A N 1
ATOM 786 C CA . GLN A 1 95 ? 3.868 -8.644 -4.117 1.00 90.12 95 GLN A CA 1
ATOM 787 C C . GLN A 1 95 ? 5.030 -8.117 -4.964 1.00 90.12 95 GLN A C 1
ATOM 789 O O . GLN A 1 95 ? 6.046 -8.799 -5.094 1.00 90.12 95 GLN A O 1
ATOM 794 N N . LYS A 1 96 ? 4.928 -6.887 -5.495 1.00 91.12 96 LYS A N 1
ATOM 795 C CA . LYS A 1 96 ? 6.028 -6.257 -6.245 1.00 91.12 96 LYS A CA 1
ATOM 796 C C . LYS A 1 96 ? 7.303 -6.191 -5.406 1.00 91.12 96 LYS A C 1
ATOM 798 O O . LYS A 1 96 ? 8.370 -6.535 -5.900 1.00 91.12 96 LYS A O 1
ATOM 803 N N . ARG A 1 97 ? 7.203 -5.762 -4.145 1.00 92.19 97 ARG A N 1
ATOM 804 C CA . ARG A 1 97 ? 8.354 -5.682 -3.237 1.00 92.19 97 ARG A CA 1
ATOM 805 C C . ARG A 1 97 ? 8.963 -7.062 -2.978 1.00 92.19 97 ARG A C 1
ATOM 807 O O . ARG A 1 97 ? 10.181 -7.178 -3.019 1.00 92.19 97 ARG A O 1
ATOM 814 N N . THR A 1 98 ? 8.145 -8.090 -2.751 1.00 93.38 98 THR A N 1
ATOM 815 C CA . THR A 1 98 ? 8.625 -9.468 -2.559 1.00 93.38 98 THR A CA 1
ATOM 816 C C . THR A 1 98 ? 9.376 -9.983 -3.784 1.00 93.38 98 THR A C 1
ATOM 818 O O . THR A 1 98 ? 10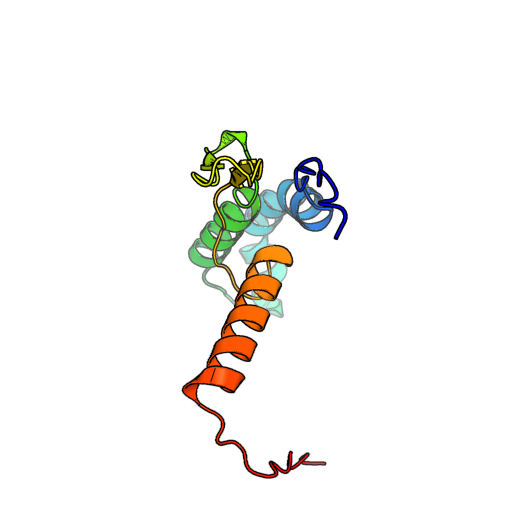.441 -10.569 -3.628 1.00 93.38 98 THR A O 1
ATOM 821 N N . ILE A 1 99 ? 8.862 -9.733 -4.992 1.00 95.06 99 ILE A N 1
ATOM 822 C CA . ILE A 1 99 ? 9.523 -10.144 -6.241 1.00 95.06 99 ILE A CA 1
ATOM 823 C C . ILE A 1 99 ? 10.868 -9.430 -6.401 1.00 95.06 99 ILE A C 1
ATOM 825 O O . ILE A 1 99 ? 11.873 -10.093 -6.624 1.00 95.06 99 ILE A O 1
ATOM 829 N N . LEU A 1 100 ? 10.902 -8.105 -6.223 1.00 94.56 100 LEU A N 1
ATOM 830 C CA . LEU A 1 100 ? 12.147 -7.333 -6.321 1.00 94.56 100 LEU A CA 1
ATOM 831 C C . LEU A 1 100 ? 13.181 -7.771 -5.276 1.00 94.56 100 LEU A C 1
ATOM 833 O O . LEU A 1 100 ? 14.368 -7.841 -5.572 1.00 94.56 100 LEU A O 1
ATOM 837 N N . MET A 1 101 ? 12.734 -8.097 -4.061 1.00 94.25 101 MET A N 1
ATOM 838 C CA . MET A 1 101 ? 13.611 -8.646 -3.029 1.00 94.25 101 MET A CA 1
ATOM 839 C C . MET A 1 101 ? 14.167 -10.014 -3.441 1.00 94.25 101 MET A C 1
ATOM 841 O O . MET A 1 101 ? 15.352 -10.265 -3.265 1.00 94.25 101 MET A O 1
ATOM 845 N N . ALA A 1 102 ? 13.334 -10.896 -3.997 1.00 94.88 102 ALA A N 1
ATOM 846 C CA . ALA A 1 102 ? 13.766 -12.215 -4.454 1.00 94.88 102 ALA A CA 1
ATOM 847 C C . ALA A 1 102 ? 14.779 -12.131 -5.607 1.00 94.88 102 ALA A C 1
ATOM 849 O O . ALA A 1 102 ? 15.756 -12.879 -5.614 1.00 94.88 102 ALA A O 1
ATOM 850 N N . GLU A 1 103 ? 14.569 -11.207 -6.545 1.00 96.81 103 GLU A N 1
ATOM 851 C CA . GLU A 1 103 ? 15.505 -10.913 -7.632 1.00 96.81 103 GLU A CA 1
ATOM 852 C C . GLU A 1 103 ? 16.845 -10.418 -7.079 1.00 96.81 103 GLU A C 1
ATOM 854 O O . GLU A 1 103 ? 17.873 -11.029 -7.348 1.00 96.81 103 GLU A O 1
ATOM 859 N N . HIS A 1 104 ? 16.833 -9.403 -6.208 1.00 96.31 104 HIS A N 1
ATOM 860 C CA . HIS A 1 104 ? 18.054 -8.888 -5.578 1.00 96.31 104 HIS A CA 1
ATOM 861 C C . HIS A 1 104 ? 18.806 -9.973 -4.794 1.00 96.31 104 HIS A C 1
ATOM 863 O O . HIS A 1 104 ? 20.024 -10.100 -4.904 1.00 96.31 104 HIS A O 1
ATOM 869 N N . LEU A 1 105 ? 18.083 -10.810 -4.044 1.00 94.75 105 LEU A N 1
ATOM 870 C CA . LEU A 1 105 ? 18.692 -11.934 -3.341 1.00 94.75 105 LEU A CA 1
ATOM 871 C C . LEU A 1 105 ? 19.375 -12.902 -4.310 1.00 94.75 105 LEU A C 1
ATOM 873 O O . LEU A 1 105 ? 20.486 -13.341 -4.037 1.00 94.75 105 LEU A O 1
ATOM 877 N N . THR A 1 106 ? 18.724 -13.231 -5.422 1.00 92.06 106 THR A N 1
ATOM 878 C CA . THR A 1 106 ? 19.228 -14.223 -6.381 1.00 92.06 106 THR A CA 1
ATOM 879 C C . THR A 1 106 ? 20.421 -13.701 -7.177 1.00 92.06 106 THR A C 1
ATOM 881 O O . THR A 1 106 ? 21.376 -14.445 -7.388 1.00 92.06 106 THR A O 1
ATOM 884 N N . GLU A 1 107 ? 20.380 -12.438 -7.600 1.00 94.81 107 GLU A N 1
ATOM 885 C CA . GLU A 1 107 ? 21.373 -11.874 -8.517 1.00 94.81 107 GLU A CA 1
ATOM 886 C C . GLU A 1 107 ? 22.568 -11.233 -7.801 1.00 94.81 107 GLU A C 1
ATOM 888 O O . GLU A 1 107 ? 23.682 -11.267 -8.325 1.00 94.81 107 GLU A O 1
ATOM 893 N N . GLU A 1 108 ? 22.368 -10.665 -6.607 1.00 96.00 108 GLU A N 1
ATOM 894 C CA . GLU A 1 108 ? 23.386 -9.826 -5.955 1.00 96.00 108 GLU A CA 1
ATOM 895 C C . GLU A 1 108 ? 23.864 -10.357 -4.597 1.00 96.00 108 GLU A C 1
ATOM 897 O O . GLU A 1 108 ? 24.982 -10.047 -4.186 1.00 96.00 108 GLU A O 1
ATOM 902 N N . VAL A 1 109 ? 23.055 -11.154 -3.889 1.00 94.75 109 VAL A N 1
ATOM 903 C CA . VAL A 1 109 ? 23.367 -11.569 -2.506 1.00 94.75 109 VAL A CA 1
ATOM 904 C C . VAL A 1 109 ? 23.789 -13.035 -2.414 1.00 94.75 109 VAL A C 1
ATOM 906 O O . VAL A 1 109 ? 24.766 -13.367 -1.740 1.00 94.75 109 VAL A O 1
ATOM 909 N N . LEU A 1 110 ? 23.046 -13.941 -3.049 1.00 92.94 110 LEU A N 1
ATOM 910 C CA . LEU A 1 110 ? 23.254 -15.378 -2.922 1.00 92.94 110 LEU A CA 1
ATOM 911 C C . LEU A 1 110 ? 24.360 -15.860 -3.864 1.00 92.94 110 LEU A C 1
ATOM 913 O O . LEU A 1 110 ? 24.272 -15.763 -5.084 1.00 92.94 110 LEU A O 1
ATOM 917 N N . LEU A 1 111 ? 25.390 -16.479 -3.289 1.00 91.44 111 LEU A N 1
ATOM 918 C CA . LEU A 1 111 ? 26.418 -17.176 -4.063 1.00 91.44 111 LEU A CA 1
ATOM 919 C C . LEU A 1 111 ? 25.819 -18.397 -4.777 1.00 91.44 111 LEU A C 1
ATOM 921 O O . LEU A 1 111 ? 24.920 -19.050 -4.253 1.00 91.44 111 LEU A O 1
ATOM 925 N N . LYS A 1 112 ? 26.358 -18.775 -5.941 1.00 89.50 112 LYS A N 1
ATOM 926 C CA . LYS A 1 112 ? 25.950 -19.990 -6.679 1.00 89.50 112 LYS A CA 1
ATOM 927 C C . LYS A 1 112 ? 26.516 -21.264 -6.033 1.00 89.50 112 LYS A C 1
ATOM 929 O O . LYS A 1 112 ? 27.308 -21.982 -6.636 1.00 89.50 112 LYS A O 1
ATOM 934 N N . LEU A 1 113 ? 26.130 -21.517 -4.786 1.00 91.50 113 LEU A N 1
ATOM 935 C CA . LEU A 1 113 ? 26.523 -22.666 -3.972 1.00 91.50 113 LEU A CA 1
ATOM 936 C C . LEU A 1 113 ? 25.271 -23.343 -3.386 1.00 91.50 113 LEU A C 1
ATOM 938 O O . LEU A 1 113 ? 24.221 -22.706 -3.298 1.00 91.50 113 LEU A O 1
ATOM 942 N N . PRO A 1 114 ? 25.343 -24.621 -2.974 1.00 89.38 114 PRO A N 1
ATOM 943 C CA . PRO A 1 114 ? 24.226 -25.281 -2.308 1.00 89.38 114 PRO A CA 1
ATOM 944 C C . PRO A 1 114 ? 23.878 -24.590 -0.981 1.00 89.38 114 PRO A C 1
ATOM 946 O O . PRO A 1 114 ? 24.627 -24.676 -0.009 1.00 89.38 114 PRO A O 1
ATOM 949 N N . HIS A 1 115 ? 22.717 -23.937 -0.925 1.00 85.75 115 HIS A N 1
ATOM 950 C CA . HIS A 1 115 ? 22.193 -23.320 0.296 1.00 85.75 115 HIS A CA 1
ATOM 951 C C . HIS A 1 115 ? 21.301 -24.307 1.052 1.00 85.75 115 HIS A C 1
ATOM 953 O O . HIS A 1 115 ? 20.413 -24.925 0.463 1.00 85.75 115 HIS A O 1
ATOM 959 N N . ARG A 1 116 ? 21.497 -24.449 2.368 1.00 87.06 116 ARG A N 1
ATOM 960 C CA . ARG A 1 116 ? 20.577 -25.195 3.244 1.00 87.06 116 ARG A CA 1
ATOM 961 C C . ARG A 1 116 ? 19.714 -24.223 4.035 1.00 87.06 116 ARG A C 1
ATOM 963 O O . ARG A 1 116 ? 20.228 -23.447 4.833 1.00 87.06 116 ARG A O 1
ATOM 970 N N . GLN A 1 117 ? 18.398 -24.320 3.866 1.00 84.25 117 GLN A N 1
ATOM 971 C CA . GLN A 1 117 ? 17.459 -23.650 4.757 1.00 84.25 117 GLN A CA 1
ATOM 972 C C . GLN A 1 117 ? 17.356 -24.453 6.057 1.00 84.25 117 GLN A C 1
ATOM 974 O O . GLN A 1 117 ? 16.773 -25.538 6.082 1.00 84.25 117 GLN A O 1
ATOM 979 N N . LEU A 1 118 ? 17.927 -23.925 7.139 1.00 84.25 118 LEU A N 1
ATOM 980 C CA . LEU A 1 118 ? 17.682 -24.450 8.478 1.00 84.25 118 LEU A CA 1
ATOM 981 C C . LEU A 1 118 ? 16.268 -24.036 8.887 1.00 84.25 118 LEU A C 1
ATOM 983 O O . LEU A 1 118 ? 15.983 -22.853 9.057 1.00 84.25 118 LEU A O 1
ATOM 987 N N . LYS A 1 119 ? 15.367 -25.011 8.993 1.00 74.75 119 LYS A N 1
ATOM 988 C CA . LYS A 1 119 ? 14.062 -24.800 9.617 1.00 74.75 119 LYS A CA 1
ATOM 989 C C . LYS A 1 119 ? 14.246 -25.043 11.110 1.00 74.75 119 LYS A C 1
ATOM 991 O O . LYS A 1 119 ? 14.579 -26.158 11.499 1.00 74.75 119 LYS A O 1
ATOM 996 N N . THR A 1 120 ? 14.087 -24.011 11.929 1.00 70.25 120 THR A N 1
ATOM 997 C CA . THR A 1 120 ? 13.906 -24.189 13.371 1.00 70.25 120 THR A CA 1
ATOM 998 C C . THR A 1 120 ? 12.526 -24.797 13.587 1.00 70.25 120 THR A C 1
ATOM 1000 O O . THR A 1 120 ? 11.524 -24.214 13.173 1.00 70.25 120 THR A O 1
ATOM 1003 N N . THR A 1 121 ? 12.514 -26.011 14.131 1.00 61.75 121 THR A N 1
ATOM 1004 C CA . THR A 1 121 ? 11.308 -26.721 14.581 1.00 61.75 121 THR A CA 1
ATOM 1005 C C . THR A 1 121 ? 10.847 -26.185 15.924 1.00 61.75 121 THR A C 1
ATOM 1007 O O . THR A 1 121 ? 11.737 -25.783 16.710 1.00 61.75 121 THR A O 1
#

pLDDT: mean 86.86, std 12.43, range [35.59, 96.81]

Foldseek 3Di:
DDPPPPDEDQDDDDPLLVVLVVPVVVCLVCCVPPPCVPPNDDPSVVVVVLSVLLNQASDCVQDWDWDADPPPVDGDIYIHGDHSCDDPSRPVNNVVVVVVVVVCCVPPNDDPDDDDDDDDD

Secondary structure (DSSP, 8-state):
--------------HHHHHHHHHHHHHHHHHHHHTHHHH----HHHHHHHHHHHHHTT-GGG-EEEEE---TT---EEEEE-----SSSSHHHHHHHHHHHHHHIIIIIS-SS--------